Protein AF-A0A3A4VKT8-F1 (afdb_monomer_lite)

Sequence (139 aa):
MVSCRAWIPITEKKLLKEEKTKAGKELLFDMLKRKYRLSFKKRPKFIISFNSPLFTLKIAKSDLLYNKYGFIVGKKVDKRAVVRNKLKRTVRGCIEDLFEEINTGHDFLFILKKEILNKPKEEVCLLIKNLFKKEGFIK

pLDDT: mean 80.23, std 19.29, range [32.88, 95.75]

Foldseek 3Di:
DDPDPPDDDPVVVVVVVVVVVVVVVLPPCQDDDPVQADDPPPDADFDDWDDDPFKIKTKHFAPDQAEHEAEAEDCQLDVDPVLSVVVVSLLRSLCVVCRVFFHGGMYMYIYGHNVNSVDDSVVSSVVVVVVCVVVVRGD

Radius of gyration: 19.58 Å; chains: 1; bounding box: 60×36×55 Å

Secondary structure (DSSP, 8-state):
---------HHHHHHHHHHHHHHTTTTS-SS--GGGBPPTTS-----EEEE-SSEEEEEEE-SSSS-EEEEEE-TTT-S-HHHHHHHHHHHHHHHHHTTTTBPSSEEEEEEE-SGGGGS-HHHHHHHHHHHHHHTT-B-

Structure (mmCIF, N/CA/C/O backbone):
data_AF-A0A3A4VKT8-F1
#
_entry.id   AF-A0A3A4VKT8-F1
#
loop_
_atom_site.group_PDB
_atom_site.id
_atom_site.type_symbol
_atom_site.label_atom_id
_atom_site.label_alt_id
_atom_site.label_comp_id
_atom_site.label_asym_id
_atom_site.label_entity_id
_atom_site.label_seq_id
_atom_site.pdbx_PDB_ins_code
_atom_site.Cartn_x
_atom_site.Cartn_y
_atom_site.Cartn_z
_atom_site.occupancy
_atom_site.B_iso_or_equiv
_atom_site.auth_seq_id
_atom_site.auth_comp_id
_atom_site.auth_asym_id
_atom_site.auth_atom_id
_atom_site.pdbx_PDB_model_num
ATOM 1 N N . MET A 1 1 ? -45.905 17.585 -40.145 1.00 36.03 1 MET A N 1
ATOM 2 C CA . MET A 1 1 ? -44.769 18.488 -39.851 1.00 36.03 1 MET A CA 1
ATOM 3 C C . MET A 1 1 ? -43.645 17.661 -39.248 1.00 36.03 1 MET A C 1
ATOM 5 O O . MET A 1 1 ? -43.915 16.733 -38.500 1.00 36.03 1 MET A O 1
ATOM 9 N N . VAL A 1 2 ? -42.426 17.915 -39.705 1.00 37.69 2 VAL A N 1
ATOM 10 C CA . VAL A 1 2 ? -41.293 16.983 -39.775 1.00 37.69 2 VAL A CA 1
ATOM 11 C C . VAL A 1 2 ? -40.658 16.758 -38.398 1.00 37.69 2 VAL A C 1
ATOM 13 O O . VAL A 1 2 ? -40.135 17.695 -37.804 1.00 37.69 2 VAL A O 1
ATOM 16 N N . SER A 1 3 ? -40.669 15.524 -37.885 1.00 36.00 3 SER A N 1
ATOM 17 C CA . SER A 1 3 ? -39.844 15.160 -36.724 1.00 36.00 3 SER A CA 1
ATOM 18 C C . SER A 1 3 ? -38.427 14.873 -37.220 1.00 36.00 3 SER A C 1
ATOM 20 O O . SER A 1 3 ? -38.108 13.768 -37.663 1.00 36.00 3 SER A O 1
ATOM 22 N N . CYS A 1 4 ? -37.596 15.915 -37.224 1.00 36.22 4 CYS A N 1
ATOM 23 C CA . CYS A 1 4 ? -36.169 15.830 -37.498 1.00 36.22 4 CYS A CA 1
ATOM 24 C C . CYS A 1 4 ? -35.506 14.867 -36.502 1.00 36.22 4 CYS A C 1
ATOM 26 O O . CYS A 1 4 ? -35.215 15.230 -35.363 1.00 36.22 4 CYS A O 1
ATOM 28 N N . ARG A 1 5 ? -35.236 13.630 -36.936 1.00 42.91 5 ARG A N 1
ATOM 29 C CA . ARG A 1 5 ? -34.270 12.749 -36.272 1.00 42.91 5 ARG A CA 1
ATOM 30 C C . ARG A 1 5 ? -32.899 13.409 -36.382 1.00 42.91 5 ARG A C 1
ATOM 32 O O . ARG A 1 5 ? -32.277 13.357 -37.439 1.00 42.91 5 ARG A O 1
ATOM 39 N N . ALA A 1 6 ? -32.460 14.049 -35.303 1.00 44.78 6 ALA A N 1
ATOM 40 C CA . ALA A 1 6 ? -31.136 14.645 -35.201 1.00 44.78 6 ALA A CA 1
ATOM 41 C C . ALA A 1 6 ? -30.061 13.601 -35.553 1.00 44.78 6 ALA A C 1
ATOM 43 O O . ALA A 1 6 ? -29.923 12.562 -34.901 1.00 44.78 6 ALA A O 1
ATOM 44 N N . TRP A 1 7 ? -29.337 13.862 -36.639 1.00 41.28 7 TRP A N 1
ATOM 45 C CA . TRP A 1 7 ? -28.239 13.038 -37.123 1.00 41.28 7 TRP A CA 1
ATOM 46 C C . TRP A 1 7 ? -27.005 13.354 -36.277 1.00 41.28 7 TRP A C 1
ATOM 48 O O . TRP A 1 7 ? -26.336 14.360 -36.489 1.00 41.28 7 TRP A O 1
ATOM 58 N N . ILE A 1 8 ? -26.746 12.527 -35.263 1.00 54.03 8 ILE A N 1
ATOM 59 C CA . ILE A 1 8 ? -25.566 12.674 -34.400 1.00 54.03 8 ILE A CA 1
ATOM 60 C C . ILE A 1 8 ? -24.307 12.385 -35.241 1.00 54.03 8 ILE A C 1
ATOM 62 O O . ILE A 1 8 ? -24.230 11.290 -35.825 1.00 54.03 8 ILE A O 1
ATOM 66 N N . PRO A 1 9 ? -23.328 13.310 -35.303 1.00 46.41 9 PRO A N 1
ATOM 67 C CA . PRO A 1 9 ? -22.114 13.153 -36.092 1.00 46.41 9 PRO A CA 1
ATOM 68 C C . PRO A 1 9 ? -21.320 11.912 -35.658 1.00 46.41 9 PRO A C 1
ATOM 70 O O . PRO A 1 9 ? -21.274 11.528 -34.488 1.00 46.41 9 PRO A O 1
ATOM 73 N N . ILE A 1 10 ? -20.682 11.254 -36.629 1.00 53.56 10 ILE A N 1
ATOM 74 C CA . ILE A 1 10 ? -19.943 9.988 -36.452 1.00 53.56 10 ILE A CA 1
ATOM 75 C C . ILE A 1 10 ? -18.856 10.101 -35.360 1.00 53.56 10 ILE A C 1
ATOM 77 O O . ILE A 1 10 ? -18.524 9.108 -34.713 1.00 53.56 10 ILE A O 1
ATOM 81 N N . THR A 1 11 ? -18.352 11.311 -35.108 1.00 54.56 11 THR A N 1
ATOM 82 C CA . THR A 1 11 ? -17.376 11.645 -34.060 1.00 54.56 11 THR A CA 1
ATOM 83 C C . THR A 1 11 ? -17.933 11.474 -32.643 1.00 54.56 11 THR A C 1
ATOM 85 O O . THR A 1 11 ? -17.273 10.856 -31.810 1.00 54.56 11 THR A O 1
ATOM 88 N N . GLU A 1 12 ? -19.170 11.902 -32.378 1.00 51.47 12 GLU A N 1
ATOM 89 C CA . GLU A 1 12 ? -19.836 11.749 -31.073 1.00 51.47 12 GLU A CA 1
ATOM 90 C C . GLU A 1 12 ? -20.174 10.286 -30.772 1.00 51.47 12 GLU A C 1
ATOM 92 O O . GLU A 1 12 ? -19.986 9.803 -29.655 1.00 51.47 12 GLU A O 1
ATOM 97 N N . LYS A 1 13 ? -20.579 9.522 -31.795 1.00 48.31 13 LYS A N 1
ATOM 98 C CA . LYS A 1 13 ? -20.784 8.069 -31.655 1.00 48.31 13 LYS A CA 1
ATOM 99 C C . LYS A 1 13 ? -19.484 7.321 -31.354 1.00 48.31 13 LYS A C 1
ATOM 101 O O . LYS A 1 13 ? -19.535 6.261 -30.734 1.00 48.31 13 LYS A O 1
ATOM 106 N N . LYS A 1 14 ? -18.336 7.847 -31.790 1.00 49.69 14 LYS A N 1
ATOM 107 C CA . LYS A 1 14 ? -17.010 7.269 -31.532 1.00 49.69 14 LYS A CA 1
ATOM 108 C C . LYS A 1 14 ? -16.554 7.545 -30.095 1.00 49.69 14 LYS A C 1
ATOM 110 O O . LYS A 1 14 ? -16.136 6.604 -29.429 1.00 49.69 14 LYS A O 1
ATOM 115 N N . LEU A 1 15 ? -16.773 8.763 -29.591 1.00 52.41 15 LEU A N 1
ATOM 116 C CA . LEU A 1 15 ? -16.508 9.150 -28.196 1.00 52.41 15 LEU A CA 1
ATOM 117 C C . LEU A 1 15 ? -17.369 8.352 -27.203 1.00 52.41 15 LEU A C 1
ATOM 119 O O . LEU A 1 15 ? -16.843 7.745 -26.274 1.00 52.41 15 LEU A O 1
ATOM 123 N N . LEU A 1 16 ? -18.670 8.210 -27.475 1.00 47.78 16 LEU A N 1
ATOM 124 C CA . LEU A 1 16 ? -19.574 7.379 -26.666 1.00 47.78 16 LEU A CA 1
ATOM 125 C C . LEU A 1 16 ? -19.219 5.881 -26.716 1.00 47.78 16 LEU A C 1
ATOM 127 O O . LEU A 1 16 ? -19.561 5.126 -25.806 1.00 47.78 16 LEU A O 1
ATOM 131 N N . LYS A 1 17 ? -18.548 5.419 -27.779 1.00 45.78 17 LYS A N 1
ATOM 132 C CA . LYS A 1 17 ? -18.068 4.034 -27.898 1.00 45.78 17 LYS A CA 1
ATOM 133 C C . LYS A 1 17 ? -16.767 3.826 -27.121 1.00 45.78 17 LYS A C 1
ATOM 135 O O . LYS A 1 17 ? -16.623 2.782 -26.491 1.00 45.78 17 LYS A O 1
ATOM 140 N N . GLU A 1 18 ? -15.882 4.822 -27.105 1.00 48.59 18 GLU A N 1
ATOM 141 C CA . GLU A 1 18 ? -14.645 4.830 -26.314 1.00 48.59 18 GLU A CA 1
ATOM 142 C C . GLU A 1 18 ? -14.921 4.908 -24.804 1.00 48.59 18 GLU A C 1
ATOM 144 O O . GLU A 1 18 ? -14.327 4.149 -24.031 1.00 48.59 18 GLU A O 1
ATOM 149 N N . GLU A 1 19 ? -15.887 5.728 -24.381 1.00 50.62 19 GLU A N 1
ATOM 150 C CA . GLU A 1 19 ? -16.352 5.792 -22.989 1.00 50.62 19 GLU A CA 1
ATOM 151 C C . GLU A 1 19 ? -16.990 4.471 -22.537 1.00 50.62 19 GLU A C 1
ATOM 153 O O . GLU A 1 19 ? -16.693 3.969 -21.449 1.00 50.62 19 GLU A O 1
ATOM 158 N N . LYS A 1 20 ? -17.783 3.824 -23.404 1.00 40.66 20 LYS A N 1
ATOM 159 C CA . LYS A 1 20 ? -18.381 2.513 -23.103 1.00 40.66 20 LYS A CA 1
ATOM 160 C C . LYS A 1 20 ? -17.364 1.369 -23.042 1.00 40.66 20 LYS A C 1
ATOM 162 O O . LYS A 1 20 ? -17.569 0.432 -22.274 1.00 40.66 20 LYS A O 1
ATOM 167 N N . THR A 1 21 ? -16.245 1.439 -23.768 1.00 37.78 21 THR A N 1
ATOM 168 C CA . THR A 1 21 ? -15.135 0.479 -23.595 1.00 37.78 21 THR A CA 1
ATOM 169 C C . THR A 1 21 ? -14.345 0.674 -22.303 1.00 37.78 21 THR A C 1
ATOM 171 O O . THR A 1 21 ? -13.760 -0.295 -21.821 1.00 37.78 21 THR A O 1
ATOM 174 N N . LYS A 1 22 ? -14.333 1.881 -21.716 1.00 44.84 22 LYS A N 1
ATOM 175 C CA . LYS A 1 22 ? -13.721 2.112 -20.398 1.00 44.84 22 LYS A CA 1
ATOM 176 C C . LYS A 1 22 ? -14.594 1.541 -19.279 1.00 44.84 22 LYS A C 1
ATOM 178 O O . LYS A 1 22 ? -14.086 0.755 -18.490 1.00 44.84 22 LYS A O 1
ATOM 183 N N . ALA A 1 23 ? -15.903 1.796 -19.309 1.00 42.16 23 ALA A N 1
ATOM 184 C CA . ALA A 1 23 ? -16.855 1.227 -18.346 1.00 42.16 23 ALA A CA 1
ATOM 185 C C . ALA A 1 23 ? -16.959 -0.315 -18.435 1.00 42.16 23 ALA A C 1
ATOM 187 O O . ALA A 1 23 ? -17.075 -1.002 -17.426 1.00 42.16 23 ALA A O 1
ATOM 188 N N . GLY A 1 24 ? -16.847 -0.897 -19.637 1.00 32.88 24 GLY A N 1
ATOM 189 C CA . GLY A 1 24 ? -16.881 -2.355 -19.836 1.00 32.88 24 GLY A CA 1
ATOM 190 C C . GLY A 1 24 ? -15.634 -3.117 -19.356 1.00 32.88 24 GLY A C 1
ATOM 191 O O . GLY A 1 24 ? -15.683 -4.338 -19.214 1.00 32.88 24 GLY A O 1
ATOM 192 N N . LYS A 1 25 ? -14.520 -2.422 -19.087 1.00 43.31 25 LYS A N 1
ATOM 193 C CA . LYS A 1 25 ? -13.307 -3.012 -18.494 1.00 43.31 25 LYS A CA 1
ATOM 194 C C . LYS A 1 25 ? -13.334 -3.026 -16.961 1.00 43.31 25 LYS A C 1
ATOM 196 O O . LYS A 1 25 ? -12.586 -3.803 -16.370 1.00 43.31 25 LYS A O 1
ATOM 201 N N . GLU A 1 26 ? -14.220 -2.254 -16.328 1.00 43.88 26 GLU A N 1
ATOM 202 C CA . GLU A 1 26 ? -14.310 -2.115 -14.862 1.00 43.88 26 GLU A CA 1
ATOM 203 C C . GLU A 1 26 ? -14.727 -3.409 -14.140 1.00 43.88 26 GLU A C 1
ATOM 205 O O . GLU A 1 26 ? -14.554 -3.522 -12.930 1.00 43.88 26 GLU A O 1
ATOM 210 N N . LEU A 1 27 ? -15.230 -4.418 -14.862 1.00 47.62 27 LEU A N 1
ATOM 211 C CA . LEU A 1 27 ? -15.760 -5.654 -14.269 1.00 47.62 27 LEU A CA 1
ATOM 212 C C . LEU A 1 27 ? -15.017 -6.940 -14.671 1.00 47.62 27 LEU A C 1
ATOM 214 O O . LEU A 1 27 ? -15.435 -8.027 -14.283 1.00 47.62 27 LEU A O 1
ATOM 218 N N . LEU A 1 28 ? -13.908 -6.858 -15.417 1.00 41.06 28 LEU A N 1
ATOM 219 C CA . LEU A 1 28 ? -13.196 -8.051 -15.922 1.00 41.06 28 LEU A CA 1
ATOM 220 C C . LEU A 1 28 ? -11.806 -8.290 -15.319 1.00 41.06 28 LEU A C 1
ATOM 222 O O . LEU A 1 28 ? -11.110 -9.228 -15.713 1.00 41.06 28 LEU A O 1
ATOM 226 N N . PHE A 1 29 ? -11.421 -7.509 -14.310 1.00 47.16 29 PHE A N 1
ATOM 227 C CA . PHE A 1 29 ? -10.220 -7.749 -13.507 1.00 47.16 29 PHE A CA 1
ATOM 228 C C . PHE A 1 29 ? -10.561 -7.936 -12.025 1.00 47.16 29 PHE A C 1
ATOM 230 O O . PHE A 1 29 ? -9.899 -7.401 -11.152 1.00 47.16 29 PHE A O 1
ATOM 237 N N . ASP A 1 30 ? -11.554 -8.771 -11.710 1.00 49.56 30 ASP A N 1
ATOM 238 C CA . ASP A 1 30 ? -12.020 -8.980 -10.325 1.00 49.56 30 ASP A CA 1
ATOM 239 C C . ASP A 1 30 ? -10.953 -9.609 -9.390 1.00 49.56 30 ASP A C 1
ATOM 241 O O . ASP A 1 30 ? -11.129 -9.773 -8.179 1.00 49.56 30 ASP A O 1
ATOM 245 N N . MET A 1 31 ? -9.781 -9.965 -9.930 1.00 71.44 31 MET A N 1
ATOM 246 C CA . MET A 1 31 ? -8.650 -10.376 -9.113 1.00 71.44 31 MET A CA 1
ATOM 247 C C . MET A 1 31 ? -7.309 -10.256 -9.848 1.00 71.44 31 MET A C 1
ATOM 249 O O . MET A 1 31 ? -7.039 -10.997 -10.794 1.00 71.44 31 MET A O 1
ATOM 253 N N . LEU A 1 32 ? -6.376 -9.449 -9.326 1.00 72.69 32 LEU A N 1
ATOM 254 C CA . LEU A 1 32 ? -4.989 -9.434 -9.804 1.00 72.69 32 LEU A CA 1
ATOM 255 C C . LEU A 1 32 ? -4.432 -10.867 -9.824 1.00 72.69 32 LEU A C 1
ATOM 257 O O . LEU A 1 32 ? -4.437 -11.584 -8.805 1.00 72.69 32 LEU A O 1
ATOM 261 N N . LYS A 1 33 ? -3.982 -11.284 -11.013 1.00 82.75 33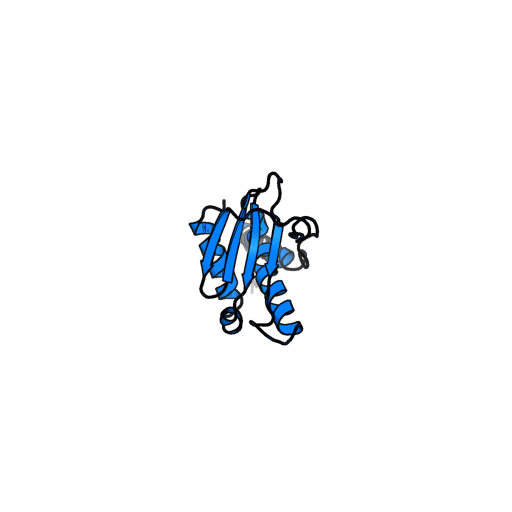 LYS A N 1
ATOM 262 C CA . LYS A 1 33 ? -3.521 -12.649 -11.291 1.00 82.75 33 LYS A CA 1
ATOM 263 C C . LYS A 1 33 ? -2.457 -13.065 -10.279 1.00 82.75 33 LYS A C 1
ATOM 265 O O . LYS A 1 33 ? -1.651 -12.253 -9.823 1.00 82.75 33 LYS A O 1
ATOM 270 N N . ARG A 1 34 ? -2.427 -14.355 -9.931 1.00 84.56 34 ARG A N 1
ATOM 271 C CA . ARG A 1 34 ? -1.537 -14.897 -8.887 1.00 84.56 34 ARG A CA 1
ATOM 272 C C . ARG A 1 34 ? -0.061 -14.535 -9.104 1.00 84.56 34 ARG A C 1
ATOM 274 O O . ARG A 1 34 ? 0.630 -14.294 -8.121 1.00 84.56 34 ARG A O 1
ATOM 281 N N . LYS A 1 35 ? 0.384 -14.432 -10.363 1.00 87.44 35 LYS A N 1
ATOM 282 C CA . LYS A 1 35 ? 1.760 -14.062 -10.735 1.00 87.44 35 LYS A CA 1
ATOM 283 C C . LYS A 1 35 ? 2.209 -12.702 -10.188 1.00 87.44 35 LYS A C 1
ATOM 285 O O . LYS A 1 35 ? 3.357 -12.563 -9.798 1.00 87.44 35 LYS A O 1
ATOM 290 N N . TYR A 1 36 ? 1.296 -11.741 -10.061 1.00 90.25 36 TYR A N 1
ATOM 291 C CA . TYR A 1 36 ? 1.602 -10.397 -9.565 1.00 90.25 36 TYR A CA 1
ATOM 292 C C . TYR A 1 36 ? 1.485 -10.278 -8.037 1.00 90.25 36 TYR A C 1
ATOM 294 O O . TYR A 1 36 ? 1.519 -9.180 -7.491 1.00 90.25 36 TYR A O 1
ATOM 302 N N . ARG A 1 37 ? 1.287 -11.382 -7.306 1.00 87.88 37 ARG A N 1
ATOM 303 C CA . ARG A 1 37 ? 1.209 -11.356 -5.839 1.00 87.88 37 ARG A CA 1
ATOM 304 C C . ARG A 1 37 ? 2.594 -11.583 -5.249 1.00 87.88 37 ARG A C 1
ATOM 306 O O . ARG A 1 37 ? 3.263 -12.558 -5.587 1.00 87.88 37 ARG A O 1
ATOM 313 N N . LEU A 1 38 ? 2.995 -10.723 -4.319 1.00 87.56 38 LEU A N 1
ATOM 314 C CA . LEU A 1 38 ? 4.240 -10.909 -3.586 1.00 87.56 38 LEU A CA 1
ATOM 315 C C . LEU A 1 38 ? 4.089 -12.063 -2.584 1.00 87.56 38 LEU A C 1
ATOM 317 O O . LEU A 1 38 ? 3.225 -12.038 -1.707 1.00 87.56 38 LEU A O 1
ATOM 321 N N . SER A 1 39 ? 4.930 -13.086 -2.724 1.00 83.44 39 SER A N 1
ATOM 322 C CA . SER A 1 39 ? 5.007 -14.205 -1.781 1.00 83.44 39 SER A CA 1
ATOM 323 C C . SER A 1 39 ? 6.011 -13.890 -0.678 1.00 83.44 39 SER A C 1
ATOM 325 O O . SER A 1 39 ? 7.151 -13.539 -0.962 1.00 83.44 39 SER A O 1
ATOM 327 N N . PHE A 1 40 ? 5.623 -14.084 0.582 1.00 76.38 40 PHE A N 1
ATOM 328 C CA . PHE A 1 40 ? 6.500 -13.837 1.732 1.00 76.38 40 PHE A CA 1
ATOM 329 C C . PHE A 1 40 ? 7.517 -14.956 2.007 1.00 76.38 40 PHE A C 1
ATOM 331 O O . PHE A 1 40 ? 8.299 -14.822 2.945 1.00 76.38 40 PHE A O 1
ATOM 338 N N . LYS A 1 41 ? 7.531 -16.039 1.210 1.00 76.75 41 LYS A N 1
ATOM 339 C CA . LYS A 1 41 ? 8.502 -17.142 1.364 1.00 76.75 41 LYS A CA 1
ATOM 340 C C . LYS A 1 41 ? 9.949 -16.656 1.234 1.00 76.75 41 LYS A C 1
ATOM 342 O O . LYS A 1 41 ? 10.802 -17.058 2.012 1.00 76.75 41 LYS A O 1
ATOM 347 N N . LYS A 1 42 ? 10.205 -15.765 0.274 1.00 75.50 42 LYS A N 1
ATOM 348 C CA . LYS A 1 42 ? 11.487 -15.082 0.091 1.00 75.50 42 LYS A CA 1
ATOM 349 C C . LYS A 1 42 ? 11.218 -13.594 0.256 1.00 75.50 42 LYS A C 1
ATOM 351 O O . LYS A 1 42 ? 10.567 -12.996 -0.594 1.00 75.50 42 LYS A O 1
ATOM 356 N N . ARG A 1 43 ? 11.636 -13.013 1.383 1.00 75.25 43 ARG A N 1
ATOM 357 C CA . ARG A 1 43 ? 11.452 -11.577 1.628 1.00 75.25 43 ARG A CA 1
ATOM 358 C C . ARG A 1 43 ? 12.422 -10.809 0.726 1.00 75.25 43 ARG A C 1
ATOM 360 O O . ARG A 1 43 ? 13.627 -11.016 0.869 1.00 75.25 43 ARG A O 1
ATOM 367 N N . PRO A 1 44 ? 11.942 -9.963 -0.197 1.00 80.81 44 PRO A N 1
ATOM 368 C CA . PRO A 1 44 ? 12.843 -9.146 -0.991 1.00 80.81 44 PRO A CA 1
ATOM 369 C C . PRO A 1 44 ? 13.532 -8.109 -0.095 1.00 80.81 44 PRO A C 1
ATOM 371 O O . PRO A 1 44 ? 12.980 -7.670 0.922 1.00 80.81 44 PRO A O 1
ATOM 374 N N . LYS A 1 45 ? 14.755 -7.723 -0.466 1.00 85.62 45 LYS A N 1
ATOM 375 C CA . LYS A 1 45 ? 15.492 -6.658 0.216 1.00 85.62 45 LYS A CA 1
ATOM 376 C C . LYS A 1 45 ? 14.912 -5.320 -0.234 1.00 85.62 45 LYS A C 1
ATOM 378 O O . LYS A 1 45 ? 15.176 -4.865 -1.342 1.00 85.62 45 LYS A O 1
ATOM 383 N N . PHE A 1 46 ? 14.081 -4.722 0.612 1.00 87.69 46 PHE A N 1
ATOM 384 C CA . PHE A 1 46 ? 13.508 -3.405 0.349 1.00 87.69 46 PHE A CA 1
ATOM 385 C C . PHE A 1 46 ? 14.592 -2.336 0.463 1.00 87.69 46 PHE A C 1
ATOM 387 O O . PHE A 1 46 ? 15.260 -2.251 1.491 1.00 87.69 46 PHE A O 1
ATOM 394 N N . ILE A 1 47 ? 14.756 -1.551 -0.599 1.00 88.19 47 ILE A N 1
ATOM 395 C CA . ILE A 1 47 ? 15.780 -0.504 -0.705 1.00 88.19 47 ILE A CA 1
ATOM 396 C C . ILE A 1 47 ? 15.148 0.853 -0.411 1.00 88.19 47 ILE A C 1
ATOM 398 O O . ILE A 1 47 ? 15.707 1.650 0.332 1.00 88.19 47 ILE A O 1
ATOM 402 N N . ILE A 1 48 ? 13.957 1.089 -0.963 1.00 90.69 48 ILE A N 1
ATOM 403 C CA . ILE A 1 48 ? 13.268 2.374 -0.878 1.00 90.69 48 ILE A CA 1
ATOM 404 C C . ILE A 1 48 ? 12.037 2.212 0.010 1.00 90.69 48 ILE A C 1
ATOM 406 O O . ILE A 1 48 ? 11.309 1.216 -0.082 1.00 90.69 48 ILE A O 1
ATOM 410 N N . SER A 1 49 ? 11.794 3.192 0.879 1.00 93.25 49 SER A N 1
ATOM 411 C CA . SER A 1 49 ? 10.604 3.233 1.723 1.00 93.25 49 SER A CA 1
ATOM 412 C C . SER A 1 49 ? 9.987 4.621 1.759 1.00 93.25 49 SER A C 1
ATOM 414 O O . SER A 1 49 ? 10.661 5.586 2.105 1.00 93.25 49 SER A O 1
ATOM 416 N N . PHE A 1 50 ? 8.684 4.689 1.507 1.00 92.88 50 PHE A N 1
ATOM 417 C CA . PHE A 1 50 ? 7.889 5.903 1.608 1.00 92.88 50 PHE A CA 1
ATOM 418 C C . PHE A 1 50 ? 6.896 5.779 2.744 1.00 92.88 50 PHE A C 1
ATOM 420 O O . PHE A 1 50 ? 6.158 4.796 2.854 1.00 92.88 50 PHE A O 1
ATOM 427 N N . ASN A 1 51 ? 6.866 6.796 3.592 1.00 93.25 51 ASN A N 1
ATOM 428 C CA . ASN A 1 51 ? 5.967 6.844 4.725 1.00 93.25 51 ASN A CA 1
ATOM 429 C C . ASN A 1 51 ? 4.878 7.885 4.471 1.00 93.25 51 ASN A C 1
ATOM 431 O O . ASN A 1 51 ? 5.156 9.075 4.407 1.00 93.25 51 ASN A O 1
ATOM 435 N N . SER A 1 52 ? 3.638 7.426 4.356 1.00 92.19 52 SER A N 1
ATOM 436 C CA . SER A 1 52 ? 2.443 8.265 4.312 1.00 92.19 52 SER A CA 1
ATOM 437 C C . SER A 1 52 ? 1.652 8.093 5.618 1.00 92.19 52 SER A C 1
ATOM 439 O O . SER A 1 52 ? 1.780 7.058 6.288 1.00 92.19 52 SER A O 1
ATOM 441 N N . PRO A 1 53 ? 0.824 9.070 6.025 1.00 91.69 53 PRO A N 1
ATOM 442 C CA . PRO A 1 53 ? -0.092 8.904 7.151 1.00 91.69 53 PRO A CA 1
ATOM 443 C C . PRO A 1 53 ? -1.015 7.685 7.009 1.00 91.69 53 PRO A C 1
ATOM 445 O O . PRO A 1 53 ? -1.308 7.035 8.004 1.00 91.69 53 PRO A O 1
ATOM 448 N N . LEU A 1 54 ? -1.416 7.317 5.785 1.00 93.88 54 LEU A N 1
ATOM 449 C CA . LEU A 1 54 ? -2.362 6.214 5.551 1.00 93.88 54 LEU A CA 1
ATOM 450 C C . LEU A 1 54 ? -1.686 4.848 5.375 1.00 93.88 54 LEU A C 1
ATOM 452 O O . LEU A 1 54 ? -2.256 3.807 5.712 1.00 93.88 54 LEU A O 1
ATOM 456 N N . PHE A 1 55 ? -0.474 4.832 4.822 1.00 94.69 55 PHE A N 1
ATOM 457 C CA . PHE A 1 55 ? 0.258 3.606 4.523 1.00 94.69 55 PHE A CA 1
ATOM 458 C C . PHE A 1 55 ? 1.766 3.847 4.468 1.00 94.69 55 PHE A C 1
ATOM 460 O O . PHE A 1 55 ? 2.240 4.961 4.277 1.00 94.69 55 PHE A O 1
ATOM 467 N N . THR A 1 56 ? 2.538 2.776 4.592 1.00 95.12 56 THR A N 1
ATOM 468 C CA . THR A 1 56 ? 3.966 2.767 4.272 1.00 95.12 56 THR A CA 1
ATOM 469 C C . THR A 1 56 ? 4.170 1.897 3.041 1.00 95.12 56 THR A C 1
ATOM 471 O O . THR A 1 56 ? 3.739 0.742 3.028 1.00 95.12 56 THR A O 1
ATOM 474 N N . LEU A 1 57 ? 4.817 2.439 2.014 1.00 95.12 57 LEU A N 1
ATOM 475 C CA . LEU A 1 57 ? 5.202 1.706 0.814 1.00 95.12 57 LEU A CA 1
ATOM 476 C C . LEU A 1 57 ? 6.673 1.322 0.920 1.00 95.12 57 LEU A C 1
ATOM 478 O O . LEU A 1 57 ? 7.518 2.171 1.181 1.00 95.12 57 LEU A O 1
ATOM 482 N N . LYS A 1 58 ? 6.985 0.049 0.707 1.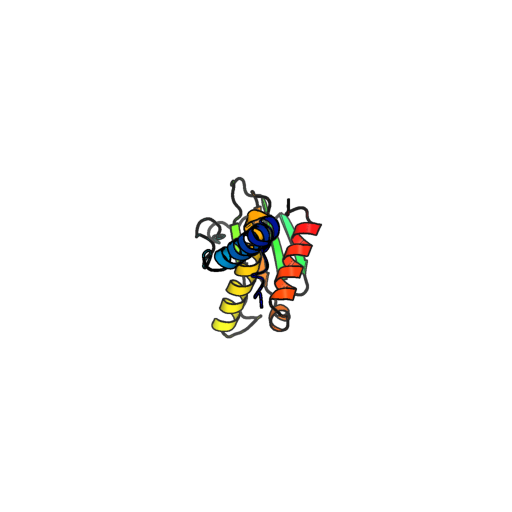00 94.38 58 LYS A N 1
ATOM 483 C CA . LYS A 1 58 ? 8.358 -0.428 0.548 1.00 94.38 58 LYS A CA 1
ATOM 484 C C . LYS A 1 58 ? 8.543 -0.973 -0.856 1.00 94.38 58 LYS A C 1
ATOM 486 O O . LYS A 1 58 ? 7.669 -1.681 -1.350 1.00 94.38 58 LYS A O 1
ATOM 491 N N . ILE A 1 59 ? 9.678 -0.664 -1.465 1.00 93.44 59 ILE A N 1
ATOM 492 C CA . ILE A 1 59 ? 9.987 -1.041 -2.841 1.00 93.44 59 ILE A CA 1
ATOM 493 C C . ILE A 1 59 ? 11.306 -1.797 -2.862 1.00 93.44 59 ILE A C 1
ATOM 495 O O . ILE A 1 59 ? 12.300 -1.391 -2.250 1.00 93.44 59 ILE A O 1
ATOM 499 N N . ALA A 1 60 ? 11.295 -2.923 -3.557 1.00 92.38 60 ALA A N 1
ATOM 500 C CA . ALA A 1 60 ? 12.480 -3.684 -3.893 1.00 92.38 60 ALA A CA 1
ATOM 501 C C . ALA A 1 60 ? 12.610 -3.775 -5.415 1.00 92.38 60 ALA A C 1
ATOM 503 O O . ALA A 1 60 ? 11.613 -3.808 -6.139 1.00 92.38 60 ALA A O 1
ATOM 504 N N . LYS A 1 61 ? 13.851 -3.811 -5.896 1.00 90.69 61 LYS A N 1
ATOM 505 C CA . LYS A 1 61 ? 14.133 -4.085 -7.302 1.00 90.69 61 LYS A CA 1
ATOM 506 C C . LYS A 1 61 ? 13.902 -5.572 -7.575 1.00 90.69 61 LYS A C 1
ATOM 508 O O . LYS A 1 61 ? 14.248 -6.411 -6.743 1.00 90.69 61 LYS A O 1
ATOM 513 N N . SER A 1 62 ? 13.293 -5.869 -8.714 1.00 88.06 62 SER A N 1
ATOM 514 C CA . SER A 1 62 ? 12.964 -7.218 -9.164 1.00 88.06 62 SER A CA 1
ATOM 515 C C . SER A 1 62 ? 13.470 -7.376 -10.593 1.00 88.06 62 SER A C 1
ATOM 517 O O . SER A 1 62 ? 13.202 -6.523 -11.432 1.00 88.06 62 SER A O 1
ATOM 519 N N . ASP A 1 63 ? 14.157 -8.472 -10.899 1.00 85.06 63 ASP A N 1
ATOM 520 C CA . ASP A 1 63 ? 14.666 -8.740 -12.258 1.00 85.06 63 ASP A CA 1
ATOM 521 C C . ASP A 1 63 ? 13.578 -9.314 -13.189 1.00 85.06 63 ASP A C 1
ATOM 523 O O . ASP A 1 63 ? 13.850 -9.902 -14.232 1.00 85.06 63 ASP A O 1
ATOM 527 N N . LEU A 1 64 ? 12.311 -9.194 -12.787 1.00 85.31 64 LEU A N 1
ATOM 528 C CA . LEU A 1 64 ? 11.162 -9.749 -13.486 1.00 85.31 64 LEU A CA 1
ATOM 529 C C . LEU A 1 64 ? 10.498 -8.686 -14.358 1.00 85.31 64 LEU A C 1
ATOM 531 O O . LEU A 1 64 ? 10.309 -7.549 -13.942 1.00 85.31 64 LEU A O 1
ATOM 535 N N . LEU A 1 65 ? 10.002 -9.100 -15.526 1.00 87.12 65 LEU A N 1
ATOM 536 C CA . LEU A 1 65 ? 9.224 -8.256 -16.449 1.00 87.12 65 LEU A CA 1
ATOM 537 C C . LEU A 1 65 ? 7.817 -7.897 -15.929 1.00 87.12 65 LEU A C 1
ATOM 539 O O . LEU A 1 65 ? 6.946 -7.474 -16.683 1.00 87.12 65 LEU A O 1
ATOM 543 N N . TYR A 1 66 ? 7.548 -8.124 -14.647 1.00 88.00 66 TYR A N 1
ATOM 544 C CA . TYR A 1 66 ? 6.274 -7.827 -14.021 1.00 88.00 66 TYR A CA 1
ATOM 545 C C . TYR A 1 66 ? 6.461 -7.420 -12.568 1.00 88.00 66 TYR A C 1
ATOM 547 O O . TYR A 1 66 ? 7.397 -7.849 -11.896 1.00 88.00 66 TYR A O 1
ATOM 555 N N . ASN A 1 67 ? 5.502 -6.645 -12.074 1.00 91.31 67 ASN A N 1
ATOM 556 C CA . ASN A 1 67 ? 5.499 -6.190 -10.696 1.00 91.31 67 ASN A CA 1
ATOM 557 C C . ASN A 1 67 ? 4.804 -7.179 -9.771 1.00 91.31 67 ASN A C 1
ATOM 559 O O . ASN A 1 67 ? 3.809 -7.815 -10.139 1.00 91.31 67 ASN A O 1
ATOM 563 N N . LYS A 1 68 ? 5.302 -7.271 -8.541 1.00 91.94 68 LYS A N 1
ATOM 564 C CA . LYS A 1 68 ? 4.636 -8.013 -7.470 1.00 91.94 68 LYS A CA 1
ATOM 565 C C . LYS A 1 68 ? 4.134 -7.060 -6.406 1.00 91.94 68 LYS A C 1
ATOM 567 O O . LYS A 1 68 ? 4.853 -6.171 -5.972 1.00 91.94 68 LYS A O 1
ATOM 572 N N . TYR A 1 69 ? 2.921 -7.304 -5.932 1.00 92.81 69 TYR A N 1
ATOM 573 C CA . TYR A 1 69 ? 2.258 -6.483 -4.930 1.00 92.81 69 TYR A CA 1
ATOM 574 C C . TYR A 1 69 ? 1.952 -7.311 -3.685 1.00 92.81 69 TYR A C 1
ATOM 576 O O . TYR A 1 69 ? 1.327 -8.377 -3.751 1.00 92.81 69 TYR A O 1
ATOM 584 N N . GLY A 1 70 ? 2.409 -6.824 -2.537 1.00 92.75 70 GLY A N 1
ATOM 585 C CA . GLY A 1 70 ? 2.108 -7.360 -1.217 1.00 92.75 70 GLY A CA 1
ATOM 586 C C . GLY A 1 70 ? 1.296 -6.362 -0.400 1.00 92.75 70 GLY A C 1
ATOM 587 O O . GLY A 1 70 ? 1.601 -5.174 -0.394 1.00 92.75 70 GLY A O 1
ATOM 588 N N . PHE A 1 71 ? 0.297 -6.851 0.334 1.00 94.06 71 PHE A N 1
ATOM 589 C CA . PHE A 1 71 ? -0.527 -6.028 1.223 1.00 94.06 71 PHE A CA 1
ATOM 590 C C . PHE A 1 71 ? -0.496 -6.592 2.639 1.00 94.06 71 PHE A C 1
ATOM 592 O O . PHE A 1 71 ? -0.955 -7.712 2.884 1.00 94.06 71 PHE A O 1
ATOM 599 N N . ILE A 1 72 ? 0.014 -5.804 3.580 1.00 94.00 72 ILE A N 1
ATOM 600 C CA . ILE A 1 72 ? 0.057 -6.119 5.005 1.00 94.00 72 ILE A CA 1
ATOM 601 C C . ILE A 1 72 ? -0.937 -5.218 5.729 1.00 94.00 72 ILE A C 1
ATOM 603 O O . ILE A 1 72 ? -0.832 -3.994 5.697 1.00 94.00 72 ILE A O 1
ATOM 607 N N . VAL A 1 73 ? -1.878 -5.847 6.433 1.00 95.06 73 VAL A N 1
ATOM 608 C CA . VAL A 1 73 ? -2.815 -5.170 7.336 1.00 95.06 73 VAL A CA 1
ATOM 609 C C . VAL A 1 73 ? -2.741 -5.853 8.694 1.00 95.06 73 VAL A C 1
ATOM 611 O O . VAL A 1 73 ? -3.210 -6.984 8.864 1.00 95.06 73 VAL A O 1
ATOM 614 N N . GLY A 1 74 ? -2.101 -5.180 9.649 1.00 93.31 74 GLY A N 1
ATOM 615 C CA . GLY A 1 74 ? -1.911 -5.700 11.001 1.00 93.31 74 GLY A CA 1
ATOM 616 C C . GLY A 1 74 ? -3.206 -5.709 11.817 1.00 93.31 74 GLY A C 1
ATOM 617 O O . GLY A 1 74 ? -4.141 -4.964 11.532 1.00 93.31 74 GLY A O 1
ATOM 618 N N . LYS A 1 75 ? -3.240 -6.506 12.893 1.00 94.69 75 LYS A N 1
ATOM 619 C CA . LYS A 1 75 ? -4.359 -6.539 13.859 1.00 94.69 75 LYS A CA 1
ATOM 620 C C . LYS A 1 75 ? -4.593 -5.182 14.551 1.00 94.69 75 LYS A C 1
ATOM 622 O O . LYS A 1 75 ? -5.700 -4.911 14.996 1.00 94.69 75 LYS A O 1
ATOM 627 N N . LYS A 1 76 ? -3.564 -4.325 14.602 1.00 93.19 76 LYS A N 1
ATOM 628 C CA . LYS A 1 76 ? -3.628 -2.957 15.149 1.00 93.19 76 LYS A CA 1
ATOM 629 C C . LYS A 1 76 ? -4.505 -1.990 14.344 1.00 93.19 76 LYS A C 1
ATOM 631 O O . LYS A 1 76 ? -4.931 -0.981 14.889 1.00 93.19 76 LYS A O 1
ATOM 636 N N . VAL A 1 77 ? -4.740 -2.282 13.061 1.00 93.69 77 VAL A N 1
ATOM 637 C CA . VAL A 1 77 ? -5.618 -1.477 12.197 1.00 93.69 77 VAL A CA 1
ATOM 638 C C . VAL A 1 77 ? -7.067 -1.723 12.596 1.00 93.69 77 VAL A C 1
ATOM 640 O O . VAL A 1 77 ? -7.767 -0.798 12.983 1.00 93.69 77 VAL A O 1
ATOM 643 N N . ASP A 1 78 ? -7.482 -2.990 12.565 1.00 95.06 78 ASP A N 1
ATOM 644 C CA . ASP A 1 78 ? -8.796 -3.432 13.020 1.00 95.06 78 ASP A CA 1
ATOM 645 C C . ASP A 1 78 ? -8.722 -4.902 13.472 1.00 95.06 78 ASP A C 1
ATOM 647 O O . ASP A 1 78 ? -8.030 -5.728 12.860 1.00 95.06 78 ASP A O 1
ATOM 651 N N . LYS A 1 79 ? -9.446 -5.249 14.542 1.00 94.75 79 LYS A N 1
ATOM 652 C CA . LYS A 1 79 ? -9.531 -6.629 15.046 1.00 94.75 79 LYS A CA 1
ATOM 653 C C . LYS A 1 79 ? -10.320 -7.528 14.081 1.00 94.75 79 LYS A C 1
ATOM 655 O O . LYS A 1 79 ? -9.983 -8.702 13.920 1.00 94.75 79 LYS A O 1
ATOM 660 N N . ARG A 1 80 ? -11.333 -6.985 13.401 1.00 95.56 80 ARG A N 1
ATOM 661 C CA . ARG A 1 80 ? -12.238 -7.685 12.482 1.00 95.56 80 ARG A CA 1
ATOM 662 C C . ARG A 1 80 ? -11.511 -8.023 11.181 1.00 95.56 80 ARG A C 1
ATOM 664 O O . ARG A 1 80 ? -11.024 -7.158 10.453 1.00 95.56 80 ARG A O 1
ATOM 671 N N . ALA A 1 81 ? -11.459 -9.311 10.845 1.00 93.12 81 ALA A N 1
ATOM 672 C CA . ALA A 1 81 ? -10.816 -9.782 9.615 1.00 93.12 81 ALA A CA 1
ATOM 673 C C . ALA A 1 81 ? -11.508 -9.258 8.345 1.00 93.12 81 ALA A C 1
ATOM 675 O O . ALA A 1 81 ? -10.835 -8.966 7.357 1.00 93.12 81 ALA A O 1
ATOM 676 N N . VAL A 1 82 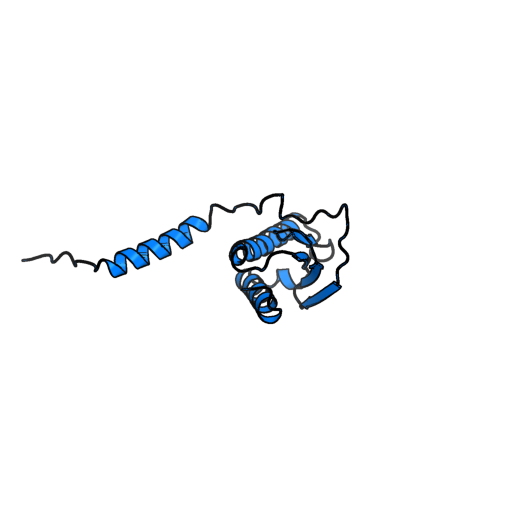? -12.833 -9.090 8.392 1.00 94.44 82 VAL A N 1
ATOM 677 C CA . VAL A 1 82 ? -13.641 -8.588 7.271 1.00 94.44 82 VAL A CA 1
ATOM 678 C C . VAL A 1 82 ? -13.202 -7.182 6.867 1.00 94.44 82 VAL A C 1
ATOM 680 O O . VAL A 1 82 ? -12.955 -6.942 5.687 1.00 94.44 82 VAL A O 1
ATOM 683 N N . VAL A 1 83 ? -13.009 -6.288 7.842 1.00 94.38 83 VAL A N 1
ATOM 684 C CA . VAL A 1 83 ? -12.565 -4.905 7.610 1.00 94.38 83 VAL A CA 1
ATOM 685 C C . VAL A 1 83 ? -11.162 -4.886 6.996 1.00 94.38 83 VAL A C 1
ATOM 687 O O . VAL A 1 83 ? -10.944 -4.266 5.957 1.00 94.38 83 VAL A O 1
ATOM 690 N N . ARG A 1 84 ? -10.220 -5.658 7.555 1.00 94.25 84 ARG A N 1
ATOM 691 C CA . ARG A 1 84 ? -8.855 -5.772 7.007 1.00 94.25 84 ARG A CA 1
ATOM 692 C C . ARG A 1 84 ? -8.831 -6.331 5.583 1.00 94.25 84 ARG A C 1
ATOM 694 O O . ARG A 1 84 ? -8.035 -5.896 4.754 1.00 94.25 84 ARG A O 1
ATOM 701 N N . ASN A 1 85 ? -9.685 -7.307 5.283 1.00 93.62 85 ASN A N 1
ATOM 702 C CA . ASN A 1 85 ? -9.791 -7.881 3.944 1.00 93.62 85 ASN A CA 1
ATOM 703 C C . ASN A 1 85 ? -10.445 -6.911 2.958 1.00 93.62 85 ASN A C 1
ATOM 705 O O . ASN A 1 85 ? -9.982 -6.829 1.822 1.00 93.62 85 ASN A O 1
ATOM 709 N N . LYS A 1 86 ? -11.452 -6.146 3.399 1.00 92.56 86 LYS A N 1
ATOM 710 C CA . LYS A 1 86 ? -12.043 -5.059 2.613 1.00 92.56 86 LYS A CA 1
ATOM 711 C C . LYS A 1 86 ? -10.971 -4.042 2.226 1.00 92.56 86 LYS A C 1
ATOM 713 O O . LYS A 1 86 ? -10.806 -3.809 1.040 1.00 92.56 86 LYS A O 1
ATOM 718 N N . LEU A 1 87 ? -10.163 -3.568 3.179 1.00 93.38 87 LEU A N 1
ATOM 719 C CA . LEU A 1 87 ? -9.054 -2.644 2.899 1.00 93.38 87 LEU A CA 1
ATOM 720 C C . LEU A 1 87 ? -8.067 -3.188 1.860 1.00 93.38 87 LEU A C 1
ATOM 722 O O . LEU A 1 87 ? -7.713 -2.483 0.919 1.00 93.38 87 LEU A O 1
ATOM 726 N N . LYS A 1 88 ? -7.650 -4.455 1.990 1.00 92.19 88 LYS A N 1
ATOM 727 C CA . LYS A 1 88 ? -6.773 -5.085 0.990 1.00 92.19 88 LYS A CA 1
ATOM 728 C C . LYS A 1 88 ? -7.409 -5.103 -0.398 1.00 92.19 88 LYS A C 1
ATOM 730 O O . LYS A 1 88 ? -6.700 -4.859 -1.364 1.00 92.19 88 LYS A O 1
ATOM 735 N N . ARG A 1 89 ? -8.708 -5.403 -0.506 1.00 91.25 89 ARG A N 1
ATOM 736 C CA . ARG A 1 89 ? -9.427 -5.388 -1.791 1.00 91.25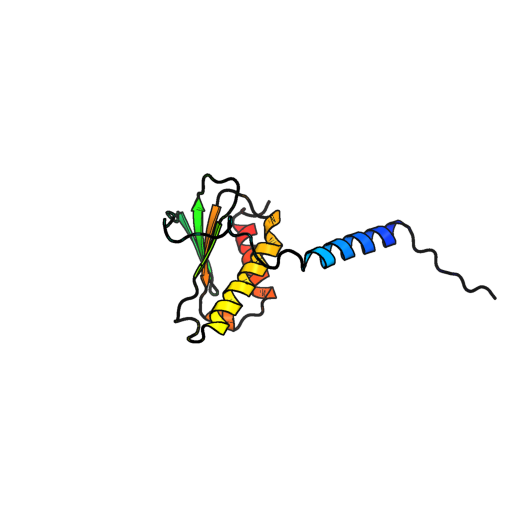 89 ARG A CA 1
ATOM 737 C C . ARG A 1 89 ? -9.527 -3.975 -2.358 1.00 91.25 89 ARG A C 1
ATOM 739 O O . ARG A 1 89 ? -9.238 -3.793 -3.529 1.00 91.25 89 ARG A O 1
ATOM 746 N N . THR A 1 90 ? -9.839 -2.983 -1.526 1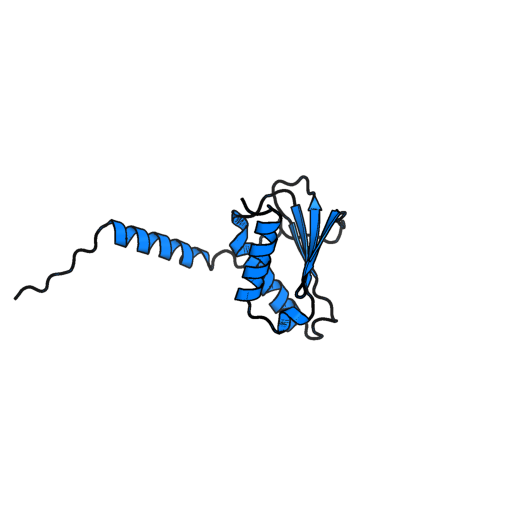.00 90.75 90 THR A N 1
ATOM 747 C CA . THR A 1 90 ? -9.917 -1.576 -1.934 1.00 90.75 90 THR A CA 1
ATOM 748 C C . THR A 1 90 ? -8.597 -1.084 -2.527 1.00 90.75 90 THR A C 1
ATOM 750 O O . THR A 1 90 ? -8.581 -0.596 -3.651 1.00 90.75 90 THR A O 1
ATOM 753 N N . VAL A 1 91 ? -7.485 -1.258 -1.804 1.00 92.62 91 VAL A N 1
ATOM 754 C CA . VAL A 1 91 ? -6.158 -0.807 -2.263 1.00 92.62 91 VAL A CA 1
ATOM 755 C C . VAL A 1 91 ? -5.696 -1.593 -3.490 1.00 92.62 91 VAL A C 1
ATOM 757 O O . VAL A 1 91 ? -5.067 -1.034 -4.381 1.00 92.62 91 VAL A O 1
ATOM 760 N N . ARG A 1 92 ? -6.026 -2.887 -3.558 1.00 91.31 92 ARG A N 1
ATOM 761 C CA . ARG A 1 92 ? -5.742 -3.718 -4.728 1.00 91.31 92 ARG A CA 1
ATOM 762 C C . ARG A 1 92 ? -6.453 -3.194 -5.976 1.00 91.31 92 ARG A C 1
ATOM 764 O O . ARG A 1 92 ? -5.781 -3.063 -6.989 1.00 91.31 92 ARG A O 1
ATOM 771 N N . GLY A 1 93 ? -7.736 -2.843 -5.871 1.00 90.25 93 GLY A N 1
ATOM 772 C CA . GLY A 1 93 ? -8.492 -2.243 -6.973 1.00 90.25 93 GLY A CA 1
ATOM 773 C C . GLY A 1 93 ? -7.837 -0.957 -7.478 1.00 90.25 93 GLY A C 1
ATOM 774 O O . GLY A 1 93 ? -7.557 -0.851 -8.660 1.00 90.25 93 GLY A O 1
ATOM 775 N N . CYS A 1 94 ? -7.433 -0.054 -6.573 1.00 91.12 94 CYS A N 1
ATOM 776 C CA . CYS A 1 94 ? -6.717 1.168 -6.970 1.00 91.12 94 CYS A CA 1
ATOM 777 C C . CYS A 1 94 ? -5.431 0.891 -7.775 1.00 91.12 94 CYS A C 1
ATOM 779 O O . CYS A 1 94 ? -5.034 1.696 -8.607 1.00 91.12 94 CYS A O 1
ATOM 781 N N . ILE A 1 95 ? -4.723 -0.205 -7.480 1.00 91.12 95 ILE A N 1
ATOM 782 C CA . ILE A 1 95 ? -3.484 -0.578 -8.183 1.00 91.12 95 ILE A CA 1
ATOM 783 C C . ILE A 1 95 ? -3.791 -1.272 -9.508 1.00 91.12 95 ILE A C 1
ATOM 785 O O . ILE A 1 95 ? -3.032 -1.112 -10.458 1.00 91.12 95 ILE A O 1
ATOM 789 N N . GLU A 1 96 ? -4.871 -2.049 -9.567 1.00 87.69 96 GLU A N 1
ATOM 790 C CA . GLU A 1 96 ? -5.360 -2.662 -10.803 1.00 87.69 96 GLU A CA 1
ATOM 791 C C . GLU A 1 96 ? -5.751 -1.578 -11.820 1.00 87.69 96 GLU A C 1
ATOM 793 O O . GLU A 1 96 ? -5.336 -1.673 -12.972 1.00 87.69 96 GLU A O 1
ATOM 798 N N . ASP A 1 97 ? -6.400 -0.500 -11.371 1.00 86.94 97 ASP A N 1
ATOM 799 C CA . ASP A 1 97 ? -6.741 0.662 -12.208 1.00 86.94 97 ASP A CA 1
ATOM 800 C C . ASP A 1 97 ? -5.494 1.363 -12.784 1.00 86.94 97 ASP A C 1
ATOM 802 O O . ASP A 1 97 ? -5.533 1.932 -13.872 1.00 86.94 97 ASP A O 1
ATOM 806 N N . LEU A 1 98 ? -4.365 1.304 -12.070 1.00 87.75 98 LEU A N 1
ATOM 807 C CA . LEU A 1 98 ? -3.087 1.901 -12.478 1.00 87.75 98 LEU A CA 1
ATOM 808 C C . LEU A 1 98 ? -2.157 0.904 -13.180 1.00 87.75 98 LEU A C 1
ATOM 810 O O . LEU A 1 98 ? -1.037 1.258 -13.540 1.00 87.75 98 LEU A O 1
ATOM 814 N N . PHE A 1 99 ? -2.571 -0.350 -13.360 1.00 85.56 99 PHE A N 1
ATOM 815 C CA . PHE A 1 99 ? -1.663 -1.438 -13.717 1.00 85.56 99 PHE A CA 1
ATOM 816 C C . PHE A 1 99 ? -0.938 -1.223 -15.056 1.00 85.56 99 PHE A C 1
ATOM 818 O O . PHE A 1 99 ? 0.225 -1.601 -15.184 1.00 85.56 99 PHE A O 1
ATOM 825 N N . GLU A 1 100 ? -1.606 -0.602 -16.032 1.00 83.94 100 GLU A N 1
ATOM 826 C CA . GLU A 1 100 ? -1.042 -0.288 -17.355 1.00 83.94 100 GLU A CA 1
ATOM 827 C C . GLU A 1 100 ? -0.067 0.905 -17.322 1.00 83.94 100 GLU A C 1
ATOM 829 O O . GLU A 1 100 ? 0.861 0.964 -18.129 1.00 83.94 100 GLU A O 1
ATOM 834 N N . GLU A 1 101 ? -0.240 1.827 -16.368 1.00 87.25 101 GLU A N 1
ATOM 835 C CA . GLU A 1 101 ? 0.578 3.038 -16.215 1.00 87.25 101 GLU A CA 1
ATOM 836 C C . GLU A 1 101 ? 1.917 2.752 -15.501 1.00 87.25 101 GLU A C 1
ATOM 838 O O . GLU A 1 101 ? 2.877 3.505 -15.658 1.00 87.25 101 GLU A O 1
ATOM 843 N N . ILE A 1 102 ? 2.007 1.672 -14.713 1.00 88.75 102 ILE A N 1
ATOM 844 C CA . ILE A 1 102 ? 3.139 1.415 -13.808 1.00 88.75 102 ILE A CA 1
ATOM 845 C C . ILE A 1 102 ? 4.321 0.733 -14.517 1.00 88.75 102 ILE A C 1
ATOM 847 O O . ILE A 1 102 ? 4.184 -0.315 -15.151 1.00 88.75 102 ILE A O 1
ATOM 851 N N . ASN A 1 103 ? 5.528 1.260 -14.300 1.00 86.50 103 ASN A N 1
ATOM 852 C CA . ASN A 1 103 ? 6.792 0.667 -14.736 1.00 86.50 103 ASN A CA 1
ATOM 853 C C . ASN A 1 103 ? 7.031 -0.722 -14.127 1.00 86.50 103 ASN A C 1
ATOM 855 O O . ASN A 1 103 ? 6.827 -0.945 -12.934 1.00 86.50 103 ASN A O 1
ATOM 859 N N . THR A 1 104 ? 7.477 -1.672 -14.949 1.00 88.75 104 THR A N 1
ATOM 860 C CA . THR A 1 104 ? 7.764 -3.057 -14.542 1.00 88.75 104 THR A CA 1
ATOM 861 C C . THR A 1 104 ? 9.151 -3.204 -13.907 1.00 88.75 104 THR A C 1
ATOM 863 O O . THR A 1 104 ? 10.036 -2.404 -14.189 1.00 88.75 104 THR A O 1
ATOM 866 N N . GLY A 1 105 ? 9.375 -4.266 -13.124 1.00 89.06 105 GLY A N 1
ATOM 867 C CA . GLY A 1 105 ? 10.680 -4.556 -12.500 1.00 89.06 105 GLY A CA 1
ATOM 868 C C . GLY A 1 105 ? 10.754 -4.213 -11.011 1.00 89.06 105 GLY A C 1
ATOM 869 O O . GLY A 1 105 ? 11.840 -4.077 -10.441 1.00 89.06 105 GLY A O 1
ATOM 870 N N . HIS A 1 106 ? 9.601 -4.067 -10.357 1.00 91.12 106 HIS A N 1
ATOM 871 C CA . HIS A 1 106 ? 9.525 -3.660 -8.961 1.00 91.12 106 HIS A CA 1
ATOM 872 C C . HIS A 1 106 ? 8.617 -4.573 -8.133 1.00 91.12 106 HIS A C 1
ATOM 874 O O . HIS A 1 106 ? 7.516 -4.961 -8.529 1.00 91.12 106 HIS A O 1
ATOM 880 N N . ASP A 1 107 ? 9.079 -4.872 -6.924 1.00 92.62 107 ASP A N 1
ATOM 881 C CA . ASP A 1 107 ? 8.300 -5.540 -5.894 1.00 92.62 107 ASP A CA 1
ATOM 882 C C . ASP A 1 107 ? 7.829 -4.480 -4.886 1.00 92.62 107 ASP A C 1
ATOM 884 O O . ASP A 1 107 ? 8.628 -3.886 -4.157 1.00 92.62 107 ASP A O 1
ATOM 888 N N . PHE A 1 108 ? 6.518 -4.254 -4.830 1.00 93.31 108 PHE A N 1
ATOM 889 C CA . PHE A 1 108 ? 5.872 -3.278 -3.958 1.00 93.31 108 PHE A CA 1
ATOM 890 C C . PHE A 1 108 ? 5.240 -3.964 -2.748 1.00 93.31 108 PHE A C 1
ATOM 892 O O . PHE A 1 108 ? 4.470 -4.920 -2.868 1.00 93.31 108 PHE A O 1
ATOM 899 N N . LEU A 1 109 ? 5.507 -3.435 -1.559 1.00 94.25 109 LEU A N 1
ATOM 900 C CA . LEU A 1 109 ? 4.899 -3.874 -0.312 1.00 94.25 109 LEU A CA 1
ATOM 901 C C . LEU A 1 109 ? 4.192 -2.705 0.370 1.00 94.25 109 LEU A C 1
ATOM 903 O O . LEU A 1 109 ? 4.827 -1.779 0.870 1.00 94.25 109 LEU A O 1
ATOM 907 N N . PHE A 1 110 ? 2.871 -2.802 0.454 1.00 95.25 110 PHE A N 1
ATOM 908 C CA . PHE A 1 110 ? 2.016 -1.856 1.152 1.00 95.25 110 PHE A CA 1
ATOM 909 C C . PHE A 1 110 ? 1.763 -2.328 2.579 1.00 95.25 110 PHE A C 1
ATOM 911 O O . PHE A 1 110 ? 1.244 -3.422 2.807 1.00 95.25 110 PHE A O 1
ATOM 918 N N . ILE A 1 111 ? 2.088 -1.482 3.548 1.00 94.88 111 ILE A N 1
ATOM 919 C CA . ILE A 1 111 ? 1.758 -1.668 4.959 1.00 94.88 111 ILE A CA 1
ATOM 920 C C . ILE A 1 111 ? 0.695 -0.630 5.302 1.00 94.88 111 ILE A C 1
ATOM 922 O O . ILE A 1 111 ? 1.001 0.553 5.433 1.00 94.88 111 ILE A O 1
ATOM 926 N N . LEU A 1 112 ? -0.559 -1.064 5.419 1.00 95.75 112 LEU A N 1
ATOM 927 C CA . LEU A 1 112 ? -1.674 -0.158 5.694 1.00 95.75 112 LEU A CA 1
ATOM 928 C C . LEU A 1 112 ? -1.720 0.190 7.184 1.00 95.75 112 LEU A C 1
ATOM 930 O O . LEU A 1 112 ? -1.507 -0.678 8.041 1.00 95.75 112 LEU A O 1
ATOM 934 N N . LYS A 1 113 ? -1.999 1.458 7.485 1.00 94.94 113 LYS A N 1
ATOM 935 C CA . LYS A 1 113 ? -2.129 1.969 8.852 1.00 94.94 113 LYS A CA 1
ATOM 936 C C . LYS A 1 113 ? -3.603 2.135 9.237 1.00 94.94 113 LYS A C 1
ATOM 938 O O . LYS A 1 113 ? -4.485 1.741 8.481 1.00 94.94 113 LYS A O 1
ATOM 943 N N . LYS A 1 114 ? -3.879 2.613 10.451 1.00 94.81 114 LYS A N 1
ATOM 944 C 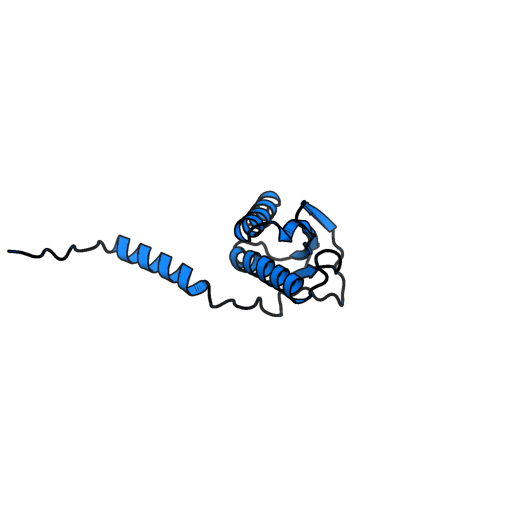CA . LYS A 1 114 ? -5.245 2.674 11.001 1.00 94.81 114 LYS A CA 1
ATOM 945 C C . LYS A 1 114 ? -6.057 3.810 10.377 1.00 94.81 114 LYS A C 1
ATOM 947 O O . LYS A 1 114 ? -7.255 3.676 10.160 1.00 94.81 114 LYS A O 1
ATOM 952 N N . GLU A 1 115 ? -5.372 4.887 10.031 1.00 94.00 115 GLU A N 1
ATOM 953 C CA . GLU A 1 115 ? -5.889 6.151 9.517 1.00 94.00 115 GLU A CA 1
ATOM 954 C C . GLU A 1 115 ? -6.630 5.975 8.183 1.00 94.00 115 GLU A C 1
ATOM 956 O O . GLU A 1 115 ? -7.548 6.732 7.883 1.00 94.00 115 GLU A O 1
ATOM 961 N N . ILE A 1 116 ? -6.297 4.931 7.414 1.00 94.19 116 ILE A N 1
ATOM 962 C CA . ILE A 1 116 ? -6.950 4.607 6.137 1.00 94.19 116 ILE A CA 1
ATOM 963 C C . ILE A 1 116 ? -8.441 4.267 6.285 1.00 94.19 116 ILE A C 1
ATOM 965 O O . ILE A 1 116 ? -9.188 4.384 5.322 1.00 94.19 116 ILE A O 1
ATOM 969 N N . LEU A 1 117 ? -8.888 3.846 7.475 1.00 91.25 117 LEU A N 1
ATOM 970 C CA . LEU A 1 117 ? -10.293 3.505 7.726 1.00 91.25 117 LEU A CA 1
ATOM 971 C C . LEU A 1 117 ? -11.219 4.721 7.649 1.00 91.25 117 LEU A C 1
ATOM 973 O O . LEU A 1 117 ? -12.391 4.565 7.326 1.00 91.25 117 LEU A O 1
ATOM 977 N N . ASN A 1 118 ? -10.687 5.912 7.927 1.00 92.19 118 ASN A N 1
ATOM 978 C CA . ASN A 1 118 ? -11.452 7.156 7.970 1.00 92.19 118 ASN A CA 1
ATOM 979 C C . ASN A 1 118 ? -11.441 7.895 6.626 1.00 92.19 118 ASN A C 1
ATOM 981 O O . ASN A 1 118 ? -11.864 9.047 6.560 1.00 92.19 118 ASN A O 1
ATOM 985 N N . LYS A 1 119 ? -10.898 7.275 5.574 1.00 93.00 119 LYS A N 1
ATOM 986 C CA . LYS A 1 119 ? -10.706 7.902 4.269 1.00 93.00 119 LYS A CA 1
ATOM 987 C C . LYS A 1 119 ? -11.550 7.224 3.190 1.00 93.00 119 LYS A C 1
ATOM 989 O O . LYS A 1 119 ? -11.635 5.993 3.181 1.00 93.00 119 LYS A O 1
ATOM 994 N N . PRO A 1 120 ? -12.164 8.001 2.280 1.00 92.19 120 PRO A N 1
ATOM 995 C CA . PRO A 1 120 ? -12.896 7.439 1.153 1.00 92.19 120 PRO A CA 1
ATOM 996 C C . PRO A 1 120 ? -11.934 6.740 0.179 1.00 92.19 120 PRO A C 1
ATOM 998 O O . PRO A 1 120 ? -10.735 7.039 0.134 1.00 92.19 120 PRO A O 1
ATOM 1001 N N . LYS A 1 121 ? -12.449 5.772 -0.591 1.00 89.56 121 LYS A N 1
ATOM 1002 C CA . LYS A 1 121 ? -11.639 4.958 -1.520 1.00 89.56 121 LYS A CA 1
ATOM 1003 C C . LYS A 1 121 ? -10.931 5.848 -2.540 1.00 89.56 121 LYS A C 1
ATOM 1005 O O . LYS A 1 121 ? -9.762 5.622 -2.842 1.00 89.56 121 LYS A O 1
ATOM 1010 N N . GLU A 1 122 ? -11.641 6.845 -3.043 1.00 90.88 122 GLU A N 1
ATOM 1011 C CA . GLU A 1 122 ? -11.210 7.760 -4.092 1.00 90.88 122 GLU A CA 1
ATOM 1012 C C . GLU A 1 122 ? -9.965 8.539 -3.647 1.00 90.88 122 GLU A C 1
ATOM 1014 O O . GLU A 1 122 ? -8.969 8.580 -4.371 1.00 90.88 122 GLU A O 1
ATOM 1019 N N . GLU A 1 123 ? -9.963 9.055 -2.410 1.00 92.31 123 GLU A N 1
ATOM 1020 C CA . GLU A 1 123 ? -8.794 9.724 -1.820 1.00 92.31 123 GLU A CA 1
ATOM 1021 C C . GLU A 1 123 ? -7.594 8.777 -1.706 1.00 92.31 123 GLU A C 1
ATOM 1023 O O . GLU A 1 123 ? -6.461 9.163 -1.999 1.00 92.31 123 GLU A O 1
ATOM 1028 N N . VAL A 1 124 ? -7.822 7.524 -1.301 1.00 92.50 124 VAL A N 1
ATOM 1029 C CA . VAL A 1 124 ? -6.750 6.525 -1.180 1.00 92.50 124 VAL A CA 1
ATOM 1030 C C . VAL A 1 124 ? -6.135 6.217 -2.546 1.00 92.50 124 VAL A C 1
ATOM 1032 O O . VAL A 1 124 ? -4.908 6.204 -2.664 1.00 92.50 124 VAL A O 1
ATOM 1035 N N . CYS A 1 125 ? -6.956 6.002 -3.577 1.00 92.50 125 CYS A N 1
ATOM 1036 C CA . CYS A 1 125 ? -6.464 5.741 -4.929 1.00 92.50 125 CYS A CA 1
ATOM 1037 C C . CYS A 1 125 ? -5.687 6.947 -5.485 1.00 92.50 125 CYS A C 1
ATOM 1039 O O . CYS A 1 125 ? -4.595 6.776 -6.031 1.00 92.50 125 CYS A O 1
ATOM 1041 N N . LEU A 1 126 ? -6.196 8.168 -5.283 1.00 93.06 126 LEU A N 1
ATOM 1042 C CA . LEU A 1 126 ? -5.535 9.400 -5.718 1.00 93.06 126 LEU A CA 1
ATOM 1043 C C . LEU A 1 126 ? -4.168 9.585 -5.046 1.00 93.06 126 LEU A C 1
ATOM 1045 O O . LEU A 1 126 ? -3.187 9.913 -5.710 1.00 93.06 126 LEU A O 1
ATOM 1049 N N . LEU A 1 127 ? -4.073 9.322 -3.740 1.00 92.94 127 LEU A N 1
ATOM 1050 C CA . LEU A 1 127 ? -2.807 9.392 -3.007 1.00 92.94 127 LEU A CA 1
ATOM 1051 C C . LEU A 1 127 ? -1.775 8.389 -3.531 1.00 92.94 127 LEU A C 1
ATOM 1053 O O . LEU A 1 127 ? -0.599 8.734 -3.648 1.00 92.94 127 LEU A O 1
ATOM 1057 N N . ILE A 1 128 ? -2.200 7.167 -3.863 1.00 92.88 128 ILE A N 1
ATOM 1058 C CA . ILE A 1 128 ? -1.321 6.156 -4.469 1.00 92.88 128 ILE A CA 1
ATOM 1059 C C . ILE A 1 128 ? -0.833 6.637 -5.839 1.00 92.88 128 ILE A C 1
ATOM 1061 O O . ILE A 1 128 ? 0.372 6.603 -6.089 1.00 92.88 128 ILE A O 1
ATOM 1065 N N . LYS A 1 129 ? -1.735 7.150 -6.690 1.00 92.50 129 LYS A N 1
ATOM 1066 C CA . LYS A 1 129 ? -1.385 7.682 -8.016 1.00 92.50 129 LYS A CA 1
ATOM 1067 C C . LYS A 1 129 ? -0.377 8.829 -7.919 1.00 92.50 129 LYS A C 1
ATOM 1069 O O . LYS A 1 129 ? 0.643 8.814 -8.603 1.00 92.50 129 LYS A O 1
ATOM 1074 N N . ASN A 1 130 ? -0.619 9.788 -7.027 1.00 92.75 130 ASN A N 1
ATOM 1075 C CA . ASN A 1 130 ? 0.267 10.932 -6.818 1.00 92.75 130 ASN A CA 1
ATOM 1076 C C . ASN A 1 130 ? 1.649 10.509 -6.317 1.00 92.75 130 ASN A C 1
ATOM 1078 O O . ASN A 1 130 ? 2.655 11.035 -6.789 1.00 92.75 130 ASN A O 1
ATOM 1082 N N . LEU A 1 131 ? 1.710 9.540 -5.397 1.00 92.12 131 LEU A N 1
ATOM 1083 C CA . LEU A 1 131 ? 2.977 8.993 -4.921 1.00 92.12 131 LEU A CA 1
ATOM 1084 C C . LEU A 1 131 ? 3.745 8.337 -6.070 1.00 92.12 131 LEU A C 1
ATOM 1086 O O . LEU A 1 131 ? 4.926 8.596 -6.249 1.00 92.12 131 LEU A O 1
ATOM 1090 N N . PHE A 1 132 ? 3.075 7.533 -6.888 1.00 90.88 132 PHE A N 1
ATOM 1091 C CA . PHE A 1 132 ? 3.724 6.842 -7.998 1.00 90.88 132 PHE A CA 1
ATOM 1092 C C . PHE A 1 132 ? 4.209 7.808 -9.082 1.00 90.88 132 PHE A C 1
ATOM 1094 O O . PHE A 1 132 ? 5.291 7.610 -9.631 1.00 90.88 132 PHE A O 1
ATOM 1101 N N . LYS A 1 133 ? 3.448 8.876 -9.349 1.00 91.12 133 LYS A N 1
ATOM 1102 C CA . LYS A 1 133 ? 3.837 9.939 -10.282 1.00 91.12 133 LYS A CA 1
ATOM 1103 C C . LYS A 1 133 ? 5.050 10.713 -9.774 1.00 91.12 133 LYS A C 1
ATOM 1105 O O . LYS A 1 133 ? 5.978 10.957 -10.534 1.00 91.12 133 LYS A O 1
ATOM 1110 N N . LYS A 1 134 ? 5.053 11.074 -8.487 1.00 89.56 134 LYS A N 1
ATOM 1111 C CA . LYS A 1 134 ? 6.154 11.808 -7.850 1.00 89.56 134 LYS A CA 1
ATOM 1112 C C . LYS A 1 134 ? 7.473 11.038 -7.917 1.00 89.56 134 LYS A C 1
ATOM 1114 O O . LYS A 1 134 ? 8.512 11.637 -8.151 1.00 89.56 134 LYS A O 1
ATOM 1119 N N . GLU A 1 135 ? 7.412 9.726 -7.725 1.00 87.06 135 GLU A N 1
ATOM 1120 C CA . GLU A 1 135 ? 8.593 8.860 -7.695 1.00 87.06 135 GLU A CA 1
ATOM 1121 C C . GLU A 1 135 ? 8.981 8.302 -9.080 1.00 87.06 135 GLU A C 1
ATOM 1123 O O . GLU A 1 135 ? 9.911 7.506 -9.183 1.00 87.06 135 GLU A O 1
ATOM 1128 N N . GLY A 1 136 ? 8.278 8.690 -10.154 1.00 86.19 136 GLY A N 1
ATOM 1129 C CA . GLY A 1 136 ? 8.598 8.264 -11.523 1.00 86.19 136 GLY A CA 1
ATOM 1130 C C . GLY A 1 136 ? 8.284 6.793 -11.827 1.00 86.19 136 GLY A C 1
ATOM 1131 O O . GLY A 1 136 ? 8.863 6.201 -12.737 1.00 86.19 136 GLY A O 1
ATOM 1132 N N . PHE A 1 137 ? 7.374 6.175 -11.068 1.00 85.31 137 PHE A N 1
ATOM 1133 C CA . PHE A 1 137 ? 6.922 4.803 -11.327 1.00 85.31 137 PHE A CA 1
ATOM 1134 C C . PHE A 1 137 ? 5.784 4.722 -12.344 1.00 85.31 137 PHE A C 1
ATOM 1136 O O . PHE A 1 137 ? 5.455 3.618 -12.770 1.00 85.31 137 PHE A O 1
ATOM 1143 N N . ILE A 1 138 ? 5.181 5.852 -12.711 1.00 83.69 138 ILE A N 1
ATOM 1144 C CA . ILE A 1 138 ? 4.212 5.957 -13.807 1.00 83.69 138 ILE A CA 1
ATOM 1145 C C . ILE A 1 138 ? 4.946 6.421 -15.070 1.00 83.69 138 ILE A C 1
ATOM 1147 O O . ILE A 1 138 ? 5.821 7.283 -14.973 1.00 83.69 138 ILE A O 1
ATOM 1151 N N . LYS A 1 139 ? 4.608 5.820 -16.214 1.00 69.81 139 LYS A N 1
ATOM 1152 C CA . LYS A 1 139 ? 5.077 6.232 -17.546 1.00 69.81 139 LYS A CA 1
ATOM 1153 C C . LYS A 1 139 ? 4.492 7.565 -17.995 1.00 69.81 139 LYS A C 1
ATOM 1155 O O . LYS A 1 139 ? 3.327 7.850 -17.641 1.00 69.81 139 LYS A O 1
#